Protein AF-A0A957LHR7-F1 (afdb_monomer_lite)

Secondary structure (DSSP, 8-state):
--TTTT------------HHHHHHHHHTT-----EE-S-HHHHHHS---TTPEE--HHHHHHHGGGG--

Sequence (69 aa):
MFSTLFKNKQQTKFSTIKPAELNNRLRAGEELTLIDVRSADEYGRDGHISGSRLMPLQTLNSRMGELEN

Radius of gyration: 16.71 Å; chains: 1; bounding box: 50×39×28 Å

pLDDT: mean 83.37, std 14.29, range [50.28, 95.75]

Structure (mmCIF, N/CA/C/O backbone):
data_AF-A0A957LHR7-F1
#
_entry.id   AF-A0A957LHR7-F1
#
loop_
_atom_site.group_PDB
_atom_site.id
_atom_site.type_symbol
_atom_site.label_atom_id
_atom_site.label_alt_id
_atom_site.label_comp_id
_atom_site.label_asym_id
_atom_site.label_entity_id
_atom_site.label_seq_id
_atom_site.pdbx_PDB_ins_code
_atom_site.Cartn_x
_atom_site.Cartn_y
_atom_site.Cartn_z
_atom_site.occupancy
_atom_site.B_iso_or_equiv
_atom_site.auth_seq_id
_atom_site.auth_comp_id
_atom_site.auth_asym_id
_atom_site.auth_atom_id
_atom_site.pdbx_PDB_model_num
ATOM 1 N N . MET A 1 1 ? 36.093 23.457 7.945 1.00 52.31 1 MET A N 1
ATOM 2 C CA . MET A 1 1 ? 34.912 24.105 7.330 1.00 52.31 1 MET A CA 1
ATOM 3 C C . MET A 1 1 ? 34.297 23.181 6.270 1.00 52.31 1 MET A C 1
ATOM 5 O O . MET A 1 1 ? 34.420 23.455 5.091 1.00 52.31 1 MET A O 1
ATOM 9 N N . PHE A 1 2 ? 33.673 22.065 6.674 1.00 54.97 2 PHE A N 1
ATOM 10 C CA . PHE A 1 2 ? 33.032 21.106 5.744 1.00 54.97 2 PHE A CA 1
ATOM 11 C C . PHE A 1 2 ? 31.653 20.602 6.223 1.00 54.97 2 PHE A C 1
ATOM 13 O O . PHE A 1 2 ? 30.970 19.883 5.503 1.00 54.97 2 PHE A O 1
ATOM 20 N N . SER A 1 3 ? 31.195 21.003 7.414 1.00 51.94 3 SER A N 1
ATOM 21 C CA . SER A 1 3 ? 29.935 20.537 8.016 1.00 51.94 3 SER A CA 1
ATOM 22 C C . SER A 1 3 ? 28.673 21.228 7.477 1.00 51.94 3 SER A C 1
ATOM 24 O O . SER A 1 3 ? 27.565 20.787 7.770 1.00 51.94 3 SER A O 1
ATOM 26 N N . THR A 1 4 ? 28.813 22.275 6.660 1.00 55.84 4 THR A N 1
ATOM 27 C CA . THR A 1 4 ? 27.680 23.026 6.083 1.00 55.84 4 THR A CA 1
ATOM 28 C C . THR A 1 4 ? 27.106 22.369 4.817 1.00 55.84 4 THR A C 1
ATOM 30 O O . THR A 1 4 ? 26.000 22.701 4.407 1.00 55.84 4 THR A O 1
ATOM 33 N N . LEU A 1 5 ? 27.807 21.398 4.219 1.00 59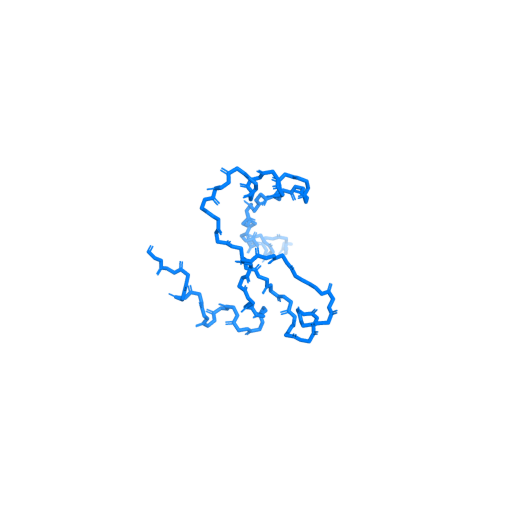.12 5 LEU A N 1
ATOM 34 C CA . LEU A 1 5 ? 27.431 20.785 2.933 1.00 59.12 5 LEU A CA 1
ATOM 35 C C . LEU A 1 5 ? 26.435 19.617 3.037 1.00 59.12 5 LEU A C 1
ATOM 37 O O . LEU A 1 5 ? 25.865 19.220 2.028 1.00 59.12 5 LEU A O 1
ATOM 41 N N . PHE A 1 6 ? 26.176 19.087 4.237 1.00 64.06 6 PHE A N 1
ATOM 42 C CA . PHE A 1 6 ? 25.240 17.964 4.430 1.00 64.06 6 PHE 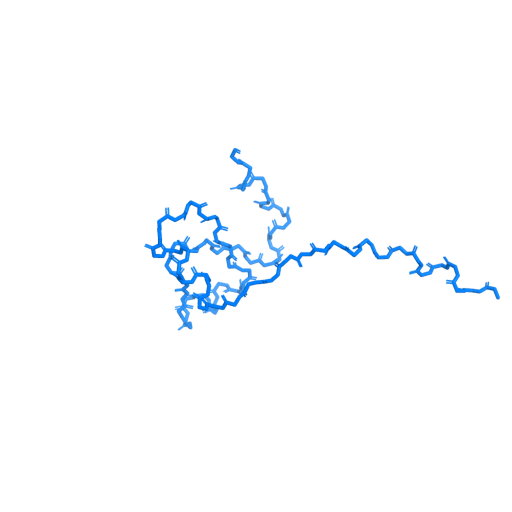A CA 1
ATOM 43 C C . PHE A 1 6 ? 23.880 18.380 5.001 1.00 64.06 6 PHE A C 1
ATOM 45 O O . PHE A 1 6 ? 23.037 17.534 5.303 1.00 64.06 6 PHE A O 1
ATOM 52 N N . LYS A 1 7 ? 23.633 19.684 5.150 1.00 50.28 7 LYS A N 1
ATOM 53 C CA . LYS A 1 7 ? 22.422 20.205 5.785 1.00 50.28 7 LYS A CA 1
ATOM 54 C C . LYS A 1 7 ? 21.317 20.480 4.764 1.00 50.28 7 LYS A C 1
ATOM 56 O O . LYS A 1 7 ? 20.875 21.613 4.650 1.00 50.28 7 LYS A O 1
ATOM 61 N N . ASN A 1 8 ? 20.878 19.457 4.027 1.00 53.09 8 ASN A N 1
ATOM 62 C CA . ASN A 1 8 ? 19.534 19.466 3.438 1.00 53.09 8 ASN A CA 1
ATOM 63 C C . ASN A 1 8 ? 19.068 18.072 2.976 1.00 53.09 8 ASN A C 1
ATOM 65 O O . ASN A 1 8 ? 18.855 17.827 1.792 1.00 53.09 8 ASN A O 1
ATOM 69 N N . LYS A 1 9 ? 18.871 17.136 3.910 1.00 54.44 9 LYS A N 1
ATOM 70 C CA . LYS A 1 9 ? 17.851 16.104 3.684 1.00 54.44 9 LYS A CA 1
ATOM 71 C C . LYS A 1 9 ? 16.547 16.687 4.199 1.00 54.44 9 LYS A C 1
ATOM 73 O O . LYS A 1 9 ? 16.379 16.795 5.409 1.00 54.44 9 LYS A O 1
ATOM 78 N N . GLN A 1 10 ? 15.677 17.106 3.283 1.00 57.78 10 GLN A N 1
ATOM 79 C CA . GLN A 1 10 ? 14.283 17.431 3.573 1.00 57.78 10 GLN A CA 1
ATOM 80 C C . GLN A 1 10 ? 13.697 16.253 4.354 1.00 57.78 10 GLN A C 1
ATOM 82 O O . GLN A 1 10 ? 13.437 15.188 3.796 1.00 57.78 10 GLN A O 1
ATOM 87 N N . GLN A 1 11 ? 13.607 16.393 5.671 1.00 57.22 11 GLN A N 1
ATOM 88 C CA . GLN A 1 11 ? 13.097 15.353 6.544 1.00 57.22 11 GLN A CA 1
ATOM 89 C C . GLN A 1 11 ? 11.578 15.475 6.477 1.00 57.22 11 GLN A C 1
ATOM 91 O O . GLN A 1 11 ? 10.952 16.131 7.304 1.00 57.22 11 GLN A O 1
ATOM 96 N N . THR A 1 12 ? 10.990 14.926 5.416 1.00 55.16 12 THR A N 1
ATOM 97 C CA . THR A 1 12 ? 9.540 14.795 5.288 1.00 55.16 12 THR A CA 1
ATOM 98 C C . THR A 1 12 ? 9.051 14.013 6.500 1.00 55.16 12 THR A C 1
ATOM 100 O O . THR A 1 12 ? 9.331 12.824 6.659 1.00 55.16 12 THR A O 1
ATOM 103 N N . LYS A 1 13 ? 8.401 14.721 7.424 1.00 68.12 13 LYS A N 1
ATOM 104 C CA . LYS A 1 13 ? 7.913 14.167 8.682 1.00 68.12 13 LYS A CA 1
ATOM 105 C C . LYS A 1 13 ? 6.663 13.340 8.382 1.00 68.12 13 LYS A C 1
ATOM 107 O O . LYS A 1 13 ? 5.552 13.850 8.452 1.00 68.12 13 LYS A O 1
ATOM 112 N N . PHE A 1 14 ? 6.847 12.083 7.996 1.00 80.56 14 PHE A N 1
ATOM 113 C CA . PHE A 1 14 ? 5.738 11.145 7.841 1.00 80.56 14 PHE A CA 1
ATOM 114 C C . PHE A 1 14 ? 5.266 10.668 9.217 1.00 80.56 14 PHE A C 1
ATOM 116 O O . PHE A 1 14 ? 6.083 10.376 10.094 1.00 80.56 14 PHE A O 1
ATOM 123 N N . SER A 1 15 ? 3.949 10.600 9.409 1.00 89.06 15 SER A N 1
ATOM 124 C CA . SER A 1 15 ? 3.366 9.955 10.586 1.00 89.06 15 SER A CA 1
ATOM 125 C C . SER A 1 15 ? 3.295 8.450 10.350 1.00 89.06 15 SER A C 1
ATOM 127 O O . SER A 1 15 ? 2.971 8.009 9.249 1.00 89.06 15 SER A O 1
ATOM 129 N N . THR A 1 16 ? 3.595 7.665 11.379 1.00 92.19 16 THR A N 1
ATOM 130 C CA . THR A 1 16 ? 3.438 6.207 11.341 1.00 92.19 16 THR A CA 1
ATOM 131 C C . THR A 1 16 ? 2.296 5.812 12.262 1.00 92.19 16 THR A C 1
ATOM 133 O O . THR A 1 16 ? 2.098 6.427 13.309 1.00 92.19 16 THR A O 1
ATOM 136 N N . ILE A 1 17 ? 1.545 4.789 11.867 1.00 94.06 17 ILE A N 1
ATOM 137 C CA . ILE A 1 17 ? 0.453 4.220 12.660 1.00 94.06 17 ILE A CA 1
ATOM 138 C C . ILE A 1 17 ? 0.766 2.765 12.990 1.00 94.06 17 ILE A C 1
ATOM 140 O O . ILE A 1 17 ? 1.527 2.098 12.284 1.00 94.06 17 ILE A O 1
ATOM 144 N N . LYS A 1 18 ? 0.173 2.250 14.068 1.00 95.75 18 LYS A N 1
ATOM 145 C CA . LYS A 1 18 ? 0.300 0.828 14.416 1.00 95.75 18 LYS A CA 1
ATOM 146 C C . LYS A 1 18 ? -0.661 -0.024 13.572 1.00 95.75 18 LYS A C 1
ATOM 148 O O . LYS A 1 18 ? -1.743 0.453 13.232 1.00 95.75 18 LYS A O 1
ATOM 153 N N . PRO A 1 19 ? -0.363 -1.315 13.330 1.00 93.50 19 PRO A N 1
ATOM 154 C CA . PRO A 1 19 ? -1.265 -2.207 12.591 1.00 93.50 19 PRO A CA 1
ATOM 155 C C . PRO A 1 19 ? -2.682 -2.298 13.180 1.00 93.50 19 PRO A C 1
ATOM 157 O O . PRO A 1 19 ? -3.664 -2.312 12.444 1.00 93.50 19 PRO A O 1
ATOM 160 N N . ALA A 1 20 ? -2.800 -2.305 14.512 1.00 95.75 20 ALA A N 1
ATOM 161 C CA . ALA A 1 20 ? -4.097 -2.336 15.191 1.00 95.75 20 ALA A CA 1
ATOM 162 C C . ALA A 1 20 ? -4.943 -1.083 14.903 1.00 95.75 20 ALA A C 1
ATOM 164 O O . ALA A 1 20 ? -6.158 -1.175 14.752 1.00 95.75 20 ALA A O 1
ATOM 165 N N . GLU A 1 21 ? -4.297 0.078 14.793 1.00 95.19 21 GLU A N 1
ATOM 166 C CA . GLU A 1 21 ? -4.961 1.338 14.471 1.00 95.19 21 GLU A CA 1
ATOM 167 C C . GLU A 1 21 ? -5.459 1.343 13.025 1.00 95.19 21 GLU A C 1
ATOM 169 O O . GLU A 1 21 ? -6.618 1.675 12.791 1.00 95.19 21 GLU A O 1
ATOM 174 N N . LEU A 1 22 ? -4.632 0.889 12.075 1.00 93.81 22 LEU A N 1
ATOM 175 C CA . LEU A 1 22 ? -5.049 0.716 10.681 1.00 93.81 22 LEU A CA 1
ATOM 176 C C . LEU A 1 22 ? -6.279 -0.197 10.577 1.00 93.81 22 LEU A C 1
ATOM 178 O O . LEU A 1 22 ? -7.260 0.162 9.935 1.00 93.81 22 LEU A O 1
ATOM 182 N N . ASN A 1 23 ? -6.265 -1.347 11.255 1.00 93.81 23 ASN A N 1
ATOM 183 C CA . ASN A 1 23 ? -7.404 -2.267 11.260 1.00 93.81 23 ASN A CA 1
ATOM 184 C C . ASN A 1 23 ? -8.679 -1.626 11.838 1.00 93.81 23 ASN A C 1
ATOM 186 O O . ASN A 1 23 ? -9.766 -1.863 11.319 1.00 93.81 23 ASN A O 1
ATOM 190 N N . ASN A 1 24 ? -8.566 -0.797 12.880 1.00 95.75 24 ASN A N 1
ATOM 191 C CA . ASN A 1 24 ? -9.720 -0.079 13.427 1.00 95.75 24 ASN A CA 1
ATOM 192 C C . ASN A 1 24 ? -10.300 0.925 12.424 1.00 95.75 24 ASN A C 1
ATOM 194 O O . ASN A 1 24 ? -11.516 0.983 12.277 1.00 95.75 24 ASN A O 1
ATOM 198 N N . ARG A 1 25 ? -9.448 1.667 11.708 1.00 93.94 25 ARG A N 1
ATOM 199 C CA . ARG A 1 25 ? -9.876 2.625 10.676 1.00 93.94 25 ARG A CA 1
ATOM 200 C C . ARG A 1 25 ? -10.562 1.942 9.493 1.00 93.94 25 ARG A C 1
ATOM 202 O O . ARG A 1 25 ? -11.640 2.356 9.083 1.00 93.94 25 ARG A O 1
ATOM 209 N N . LEU A 1 26 ? -9.996 0.826 9.024 1.00 92.81 26 LEU A N 1
ATOM 210 C CA . LEU A 1 26 ? -10.608 -0.003 7.979 1.00 92.81 26 LEU A CA 1
ATOM 211 C C . LEU A 1 26 ? -11.982 -0.535 8.414 1.00 92.81 26 LEU A C 1
ATOM 213 O O . LEU A 1 26 ? -12.939 -0.486 7.649 1.00 92.81 26 LEU A O 1
ATOM 217 N N . ARG A 1 27 ? -12.108 -1.004 9.663 1.00 92.88 27 ARG A N 1
ATOM 218 C CA . ARG A 1 27 ? -13.390 -1.467 10.226 1.00 92.88 27 ARG A CA 1
ATOM 219 C C . ARG A 1 27 ? -14.407 -0.347 10.423 1.00 92.88 27 ARG A C 1
ATOM 221 O O . ARG A 1 27 ? -15.602 -0.616 10.371 1.00 92.88 27 ARG A O 1
ATOM 228 N N . ALA A 1 28 ? -13.943 0.875 10.666 1.00 94.88 28 ALA A N 1
ATOM 229 C CA . ALA A 1 28 ? -14.792 2.054 10.771 1.00 94.88 28 ALA A CA 1
ATOM 230 C C . ALA A 1 28 ? -15.327 2.530 9.407 1.00 94.88 28 ALA A C 1
ATOM 232 O O . ALA A 1 28 ? -16.178 3.414 9.383 1.00 94.88 28 ALA A O 1
ATOM 233 N N . GLY A 1 29 ? -14.858 1.950 8.293 1.00 90.94 29 GLY A N 1
ATOM 234 C CA . GLY A 1 29 ? -15.255 2.357 6.946 1.00 90.94 29 GLY A CA 1
ATOM 235 C C . GLY A 1 29 ? -14.670 3.707 6.533 1.00 90.94 29 GLY A C 1
ATOM 236 O O . GLY A 1 29 ? -15.293 4.427 5.762 1.00 90.94 29 GLY A O 1
ATOM 237 N N . GLU A 1 30 ? -13.508 4.080 7.079 1.00 91.88 30 GLU A N 1
ATOM 238 C CA . GLU A 1 30 ? -12.800 5.290 6.657 1.00 91.88 30 GLU A CA 1
ATOM 239 C C . GLU A 1 30 ? -12.306 5.126 5.209 1.00 91.88 30 GLU A C 1
ATOM 241 O O . GLU A 1 30 ? -11.702 4.107 4.864 1.00 91.88 30 GLU A O 1
ATOM 246 N N . GLU A 1 31 ? -12.545 6.134 4.368 1.00 88.56 31 GLU A N 1
ATOM 247 C CA . GLU A 1 31 ? -12.043 6.179 2.991 1.00 88.56 31 GLU A CA 1
ATOM 248 C C . GLU A 1 31 ? -10.520 6.378 3.006 1.00 88.56 31 GLU A C 1
ATOM 250 O O . GLU A 1 31 ? -10.009 7.490 3.155 1.00 88.56 31 GLU A O 1
ATOM 255 N N . LEU A 1 32 ? -9.783 5.269 2.902 1.00 90.62 32 LEU A N 1
ATOM 256 C CA . LEU A 1 32 ? -8.325 5.231 2.961 1.00 90.62 32 LEU A CA 1
ATOM 257 C C . LEU A 1 32 ? -7.737 4.654 1.674 1.00 90.62 32 LEU A C 1
ATOM 259 O O . LEU A 1 32 ? -8.008 3.512 1.303 1.00 90.62 32 LEU A O 1
ATOM 263 N N . THR A 1 33 ? -6.817 5.396 1.061 1.00 91.56 33 THR A N 1
ATOM 264 C CA . THR A 1 33 ? -5.983 4.873 -0.025 1.00 91.56 33 THR A CA 1
ATOM 265 C C . THR A 1 33 ? -4.802 4.106 0.560 1.00 91.56 33 THR A C 1
ATOM 267 O O . THR A 1 33 ? -3.824 4.694 1.024 1.00 91.56 33 THR A O 1
ATOM 270 N N . LEU A 1 34 ? -4.884 2.775 0.540 1.00 92.69 34 LEU A N 1
ATOM 271 C CA . LEU A 1 34 ? -3.824 1.900 1.034 1.00 92.69 34 LEU A CA 1
ATOM 272 C C . LEU A 1 34 ? -2.946 1.408 -0.123 1.00 92.69 34 LEU A C 1
ATOM 274 O O . LEU A 1 34 ? -3.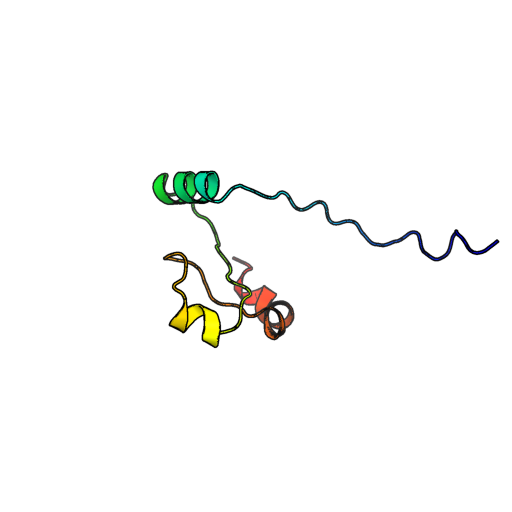421 0.695 -1.005 1.00 92.69 34 LEU A O 1
ATOM 278 N N . ILE A 1 35 ? -1.660 1.764 -0.105 1.00 93.19 35 ILE A N 1
ATOM 279 C CA . ILE A 1 35 ? -0.697 1.394 -1.150 1.00 93.19 35 ILE A CA 1
ATOM 280 C C . ILE A 1 35 ? 0.320 0.397 -0.601 1.00 93.19 35 ILE A C 1
ATOM 282 O O . ILE A 1 35 ? 1.020 0.685 0.370 1.00 93.19 35 ILE A O 1
ATOM 286 N N . ASP A 1 36 ? 0.418 -0.764 -1.243 1.00 92.94 36 ASP A N 1
ATOM 287 C CA . ASP A 1 36 ? 1.444 -1.761 -0.953 1.00 92.94 36 ASP A CA 1
ATOM 288 C C . ASP A 1 36 ? 2.628 -1.564 -1.908 1.00 92.94 36 ASP A C 1
ATOM 290 O O . ASP A 1 36 ? 2.486 -1.691 -3.124 1.00 92.94 36 ASP A O 1
ATOM 294 N N . VAL A 1 37 ? 3.791 -1.219 -1.353 1.00 93.75 37 VAL A N 1
ATOM 295 C CA . VAL A 1 37 ? 5.009 -0.900 -2.117 1.00 93.75 37 VAL A CA 1
ATOM 296 C C . VAL A 1 37 ? 5.980 -2.075 -2.251 1.00 93.75 37 VAL A C 1
ATOM 298 O O . VAL A 1 37 ? 7.095 -1.892 -2.754 1.00 93.75 37 VAL A O 1
ATOM 301 N N . ARG A 1 38 ? 5.573 -3.272 -1.805 1.00 92.75 38 ARG A N 1
ATOM 302 C CA . ARG A 1 38 ? 6.343 -4.517 -1.936 1.00 92.75 38 ARG A CA 1
ATOM 303 C C . ARG A 1 38 ? 6.402 -5.002 -3.386 1.00 92.75 38 ARG A C 1
ATOM 305 O O . ARG A 1 38 ? 5.793 -4.426 -4.291 1.00 92.75 38 ARG A O 1
ATOM 312 N N . SER A 1 39 ? 7.163 -6.068 -3.621 1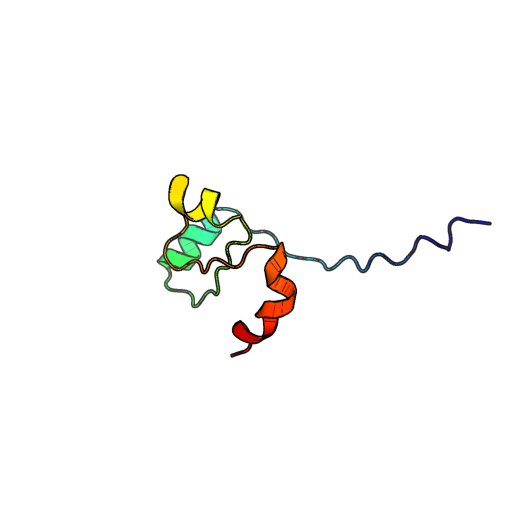.00 91.88 39 SER A N 1
ATOM 313 C CA . SER A 1 39 ? 7.163 -6.742 -4.919 1.00 91.88 39 SER A CA 1
ATOM 314 C C . SER A 1 39 ? 5.835 -7.467 -5.181 1.00 91.88 39 SER A C 1
ATOM 316 O O . SER A 1 39 ? 5.109 -7.843 -4.258 1.00 91.88 39 SER A O 1
ATOM 318 N N . ALA A 1 40 ? 5.517 -7.695 -6.459 1.00 88.81 40 ALA A N 1
ATOM 319 C CA . ALA A 1 40 ? 4.323 -8.451 -6.846 1.00 88.81 40 ALA A CA 1
ATOM 320 C C . ALA A 1 40 ? 4.356 -9.903 -6.342 1.00 88.81 40 ALA A C 1
ATOM 322 O O . ALA A 1 40 ? 3.326 -10.479 -5.997 1.00 88.81 40 ALA A O 1
ATOM 323 N N . ASP A 1 41 ? 5.559 -10.460 -6.264 1.00 88.88 41 ASP A N 1
ATOM 324 C CA . ASP A 1 41 ? 5.836 -11.795 -5.762 1.00 88.88 41 ASP A CA 1
ATOM 325 C C . ASP A 1 41 ? 5.432 -11.983 -4.294 1.00 88.88 41 ASP A C 1
ATOM 327 O O . ASP A 1 41 ? 4.772 -12.970 -3.965 1.00 88.88 41 ASP A O 1
ATOM 331 N N . GLU A 1 42 ? 5.795 -11.035 -3.425 1.00 88.94 42 GLU A N 1
ATOM 332 C CA . GLU A 1 42 ? 5.420 -11.030 -2.001 1.00 88.94 42 GLU A CA 1
ATOM 333 C C . GLU A 1 42 ? 3.915 -10.793 -1.823 1.00 88.94 42 GLU A C 1
ATOM 335 O O . GLU A 1 42 ? 3.264 -11.450 -1.012 1.00 88.94 42 GLU A O 1
ATOM 340 N N . TYR A 1 43 ? 3.337 -9.887 -2.619 1.00 87.25 43 TYR A N 1
ATOM 341 C CA . TYR A 1 43 ? 1.912 -9.548 -2.547 1.00 87.25 43 TYR A CA 1
ATOM 342 C C . TYR A 1 43 ? 0.996 -10.743 -2.860 1.00 87.25 43 TYR A C 1
ATOM 344 O O . TYR A 1 43 ? -0.070 -10.889 -2.253 1.00 87.25 43 TYR A O 1
ATOM 352 N N . GLY A 1 44 ? 1.409 -11.598 -3.802 1.00 84.88 44 GLY A N 1
ATOM 353 C CA . GLY A 1 44 ? 0.662 -12.794 -4.193 1.00 84.88 44 GLY A CA 1
ATOM 354 C C . GLY A 1 44 ? 0.856 -13.995 -3.264 1.00 84.88 44 GLY A C 1
ATOM 355 O O . GLY A 1 44 ? -0.044 -14.825 -3.163 1.00 84.88 44 GLY A O 1
ATOM 356 N N . ARG A 1 45 ? 2.008 -14.101 -2.588 1.00 86.81 45 ARG A N 1
ATOM 357 C CA . ARG A 1 45 ? 2.373 -15.279 -1.780 1.00 86.81 45 ARG A CA 1
ATOM 358 C C . ARG A 1 45 ? 2.086 -15.129 -0.290 1.00 86.81 45 ARG A C 1
ATOM 360 O O . ARG A 1 45 ? 1.590 -16.073 0.318 1.00 86.81 45 ARG A O 1
ATOM 367 N N . ASP A 1 46 ? 2.346 -13.956 0.282 1.00 82.88 46 ASP A N 1
ATOM 368 C CA . ASP A 1 46 ? 2.375 -13.769 1.742 1.00 82.88 46 ASP A CA 1
ATOM 369 C C . ASP A 1 46 ? 1.064 -13.198 2.304 1.00 82.88 46 ASP A C 1
ATOM 371 O O . ASP A 1 46 ? 0.948 -12.894 3.493 1.00 82.88 46 ASP A O 1
ATOM 375 N N . GLY A 1 47 ? 0.063 -13.036 1.438 1.00 85.38 47 GLY A N 1
ATOM 376 C CA . GLY A 1 47 ? -1.146 -12.291 1.742 1.00 85.38 47 GLY A CA 1
ATOM 377 C C . GLY A 1 47 ? -0.912 -10.776 1.775 1.00 85.38 47 GLY A C 1
ATOM 378 O O . GLY A 1 47 ? 0.205 -10.251 1.869 1.00 85.38 47 GLY A O 1
ATOM 3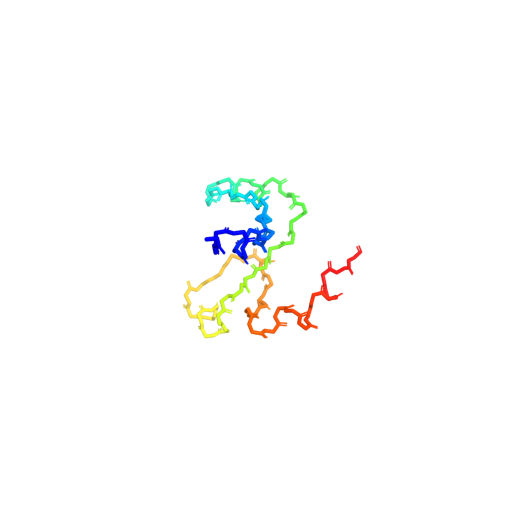79 N N . HIS A 1 48 ? -2.011 -10.042 1.668 1.00 90.31 48 HIS A N 1
ATOM 380 C CA . HIS A 1 48 ? -2.020 -8.586 1.680 1.00 90.31 48 HIS A CA 1
ATOM 381 C C . HIS A 1 48 ? -3.295 -8.078 2.350 1.00 90.31 48 HIS A C 1
ATOM 383 O O . HIS A 1 48 ? -4.257 -8.819 2.562 1.00 90.31 48 HIS A O 1
ATOM 389 N N . ILE A 1 49 ? -3.299 -6.796 2.712 1.00 91.62 49 ILE A N 1
ATOM 390 C CA . ILE A 1 49 ? -4.473 -6.176 3.322 1.00 91.62 49 ILE A CA 1
ATOM 391 C C . ILE A 1 49 ? -5.536 -5.998 2.236 1.00 91.62 49 ILE A C 1
ATOM 393 O O . ILE A 1 49 ? -5.264 -5.405 1.192 1.00 91.62 49 ILE A O 1
ATOM 397 N N . SER A 1 50 ? -6.745 -6.501 2.478 1.00 87.94 50 SER A N 1
ATOM 398 C CA . SER A 1 50 ? -7.859 -6.355 1.538 1.00 87.94 50 SER A CA 1
ATOM 399 C C . SER A 1 50 ? -8.119 -4.879 1.220 1.00 87.94 50 SER A C 1
ATOM 401 O O . SER A 1 50 ? -8.147 -4.047 2.124 1.00 87.94 50 SER A O 1
ATOM 403 N N . GLY A 1 51 ? -8.298 -4.558 -0.062 1.00 87.56 51 GLY A N 1
ATOM 404 C CA . GLY A 1 51 ? -8.461 -3.180 -0.540 1.00 87.56 51 GLY A CA 1
ATOM 405 C C . GLY A 1 51 ? -7.149 -2.406 -0.724 1.00 87.56 51 GLY A C 1
ATOM 406 O O . GLY A 1 51 ? -7.179 -1.293 -1.239 1.00 87.56 51 GLY A O 1
ATOM 407 N N . SER A 1 52 ? -5.993 -2.982 -0.366 1.00 92.25 52 SER A N 1
ATOM 408 C CA . SER A 1 52 ? -4.700 -2.395 -0.736 1.00 92.25 52 SER A CA 1
ATOM 409 C C . SER A 1 52 ? -4.444 -2.506 -2.234 1.00 92.25 52 SER A C 1
ATOM 411 O O . SER A 1 52 ? -4.711 -3.535 -2.857 1.00 92.25 52 SER A O 1
ATOM 413 N N . ARG A 1 53 ? -3.858 -1.457 -2.809 1.00 92.00 53 ARG A N 1
ATOM 414 C CA . ARG A 1 53 ? -3.411 -1.434 -4.198 1.00 92.00 53 ARG A CA 1
ATOM 415 C C . ARG A 1 53 ? -1.906 -1.653 -4.270 1.00 92.00 53 ARG A C 1
ATOM 417 O O . ARG A 1 53 ? -1.130 -0.895 -3.691 1.00 92.00 53 ARG A O 1
ATOM 424 N N . LEU A 1 54 ? -1.500 -2.671 -5.021 1.00 93.56 54 LEU A N 1
ATOM 425 C CA . LEU A 1 54 ? -0.095 -2.964 -5.276 1.00 93.56 54 LEU A CA 1
ATOM 426 C C . LEU A 1 54 ? 0.520 -1.914 -6.217 1.00 93.56 54 LEU A C 1
ATOM 428 O O . LEU A 1 54 ? 0.137 -1.778 -7.385 1.00 93.56 54 LEU A O 1
ATOM 432 N N . MET A 1 55 ? 1.518 -1.195 -5.715 1.00 94.06 55 MET A N 1
ATOM 433 C CA . MET A 1 55 ? 2.348 -0.276 -6.483 1.00 94.06 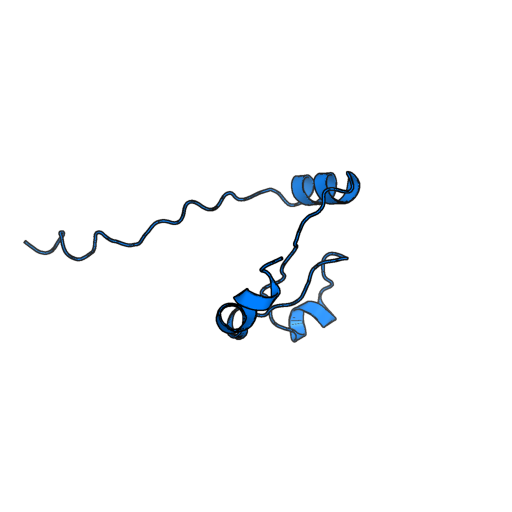55 MET A CA 1
ATOM 434 C C . MET A 1 55 ? 3.803 -0.410 -6.024 1.00 94.06 55 MET A C 1
ATOM 436 O O . MET A 1 55 ? 4.244 0.338 -5.150 1.00 94.06 55 MET A O 1
ATOM 440 N N . PRO A 1 56 ? 4.566 -1.347 -6.616 1.00 94.12 56 PRO A N 1
ATOM 441 C CA . PRO A 1 56 ? 5.933 -1.618 -6.200 1.00 94.12 56 PRO A CA 1
ATOM 442 C C . PRO A 1 56 ? 6.781 -0.352 -6.231 1.00 94.12 56 PRO A C 1
ATOM 444 O O . PRO A 1 56 ? 6.674 0.440 -7.175 1.00 94.12 56 PRO A O 1
ATOM 447 N N . LEU A 1 57 ? 7.660 -0.193 -5.237 1.00 92.56 57 LEU A N 1
ATOM 448 C CA . LEU A 1 57 ? 8.453 1.025 -5.028 1.00 92.56 57 LEU A CA 1
ATOM 449 C C . LEU A 1 57 ? 9.206 1.488 -6.289 1.00 92.56 57 LEU A C 1
ATOM 451 O O . LEU A 1 57 ? 9.319 2.683 -6.544 1.00 92.56 57 LEU A O 1
ATOM 455 N N . GLN A 1 58 ? 9.661 0.541 -7.112 1.00 90.19 58 GLN A N 1
ATOM 456 C CA . GLN A 1 58 ? 10.352 0.793 -8.383 1.00 90.19 58 GLN A CA 1
ATOM 457 C C . GLN A 1 58 ? 9.492 1.554 -9.406 1.00 90.19 58 GLN A C 1
ATOM 459 O O . GLN A 1 58 ? 10.020 2.298 -10.225 1.00 90.19 58 GLN A O 1
ATOM 464 N N . THR A 1 59 ? 8.172 1.368 -9.357 1.00 89.31 59 THR A N 1
ATOM 465 C CA . THR A 1 59 ? 7.199 1.966 -10.286 1.00 89.31 59 THR A CA 1
ATOM 466 C C . THR A 1 59 ? 6.387 3.099 -9.658 1.00 89.31 59 THR A C 1
ATOM 468 O O . THR A 1 59 ? 5.718 3.834 -10.379 1.00 89.31 59 THR A O 1
ATOM 471 N N . LEU A 1 60 ? 6.464 3.267 -8.332 1.00 89.56 60 LEU A N 1
ATOM 472 C CA . LEU A 1 60 ? 5.662 4.216 -7.554 1.00 89.56 60 LEU A CA 1
ATOM 473 C C . LEU A 1 60 ? 5.788 5.655 -8.067 1.00 89.56 60 LEU A C 1
ATOM 475 O O . LEU A 1 60 ? 4.781 6.308 -8.315 1.00 89.56 60 LEU A O 1
ATOM 479 N N . ASN A 1 61 ? 7.013 6.131 -8.303 1.00 88.50 61 ASN A N 1
ATOM 480 C CA . ASN A 1 61 ? 7.240 7.503 -8.770 1.00 88.50 61 ASN A CA 1
ATOM 481 C C . ASN A 1 61 ? 6.592 7.785 -10.134 1.00 88.50 61 ASN A C 1
ATOM 483 O O . ASN A 1 61 ? 6.052 8.865 -10.343 1.00 88.50 61 ASN A O 1
ATOM 487 N N . SER A 1 62 ? 6.620 6.819 -11.056 1.00 90.19 62 SER A N 1
ATOM 488 C CA . SER A 1 62 ? 6.030 6.969 -12.394 1.00 90.19 62 SER A CA 1
ATOM 489 C C . SER A 1 62 ? 4.507 6.858 -12.391 1.00 90.19 62 SER A C 1
ATOM 491 O O . SER A 1 62 ? 3.858 7.318 -13.324 1.00 90.19 62 SER A O 1
ATOM 493 N N . ARG A 1 63 ? 3.942 6.240 -11.351 1.00 88.25 63 ARG A N 1
ATOM 494 C CA . ARG A 1 63 ? 2.513 5.935 -11.225 1.00 88.25 63 ARG A CA 1
ATOM 495 C C . ARG A 1 63 ? 1.803 6.816 -10.197 1.00 88.25 63 ARG A C 1
ATOM 497 O O . ARG A 1 63 ? 0.627 6.601 -9.924 1.00 88.25 63 ARG A O 1
ATOM 504 N N . MET A 1 64 ? 2.491 7.826 -9.658 1.00 86.81 64 MET A N 1
ATOM 505 C CA . MET A 1 64 ? 1.946 8.731 -8.641 1.00 86.81 64 MET A CA 1
ATOM 506 C C . MET A 1 64 ? 0.685 9.464 -9.124 1.00 86.81 64 MET A C 1
ATOM 508 O O . MET A 1 64 ? -0.242 9.649 -8.346 1.00 86.81 64 MET A O 1
ATOM 512 N N . GLY A 1 65 ? 0.602 9.792 -10.419 1.00 86.44 65 GLY A N 1
ATOM 513 C CA . GLY A 1 65 ? -0.585 10.419 -11.016 1.00 86.44 65 GLY A CA 1
ATOM 514 C C . GLY A 1 65 ? -1.843 9.540 -10.998 1.00 86.44 65 GLY A C 1
ATOM 515 O O . GLY A 1 65 ? -2.945 10.052 -11.110 1.00 86.44 65 GLY A O 1
ATOM 516 N N . GLU A 1 66 ? -1.718 8.224 -10.795 1.00 84.12 66 GLU A N 1
ATOM 517 C CA . GLU A 1 66 ? -2.871 7.332 -10.605 1.00 84.12 66 GLU A CA 1
ATOM 518 C C . GLU A 1 66 ? -3.476 7.428 -9.181 1.00 84.12 66 GLU A C 1
ATOM 520 O O . GLU A 1 66 ? -4.373 6.646 -8.847 1.00 84.12 66 GLU A O 1
ATOM 525 N N . LEU A 1 67 ? -2.907 8.269 -8.307 1.00 83.38 67 LEU A N 1
ATOM 526 C CA . LEU A 1 67 ? -3.371 8.528 -6.938 1.00 83.38 67 LEU A CA 1
ATOM 527 C C . LEU A 1 67 ? -3.990 9.925 -6.781 1.00 83.38 67 LEU A C 1
ATOM 529 O O . LEU A 1 67 ? -4.553 10.214 -5.727 1.00 83.38 67 LEU A O 1
ATOM 533 N N . GLU A 1 68 ? -3.878 10.777 -7.801 1.00 70.44 68 GLU A N 1
ATOM 534 C CA . GLU A 1 68 ? -4.524 12.086 -7.838 1.00 70.44 68 GLU A CA 1
ATOM 535 C C . GLU A 1 68 ? -5.995 11.888 -8.236 1.00 70.44 68 GLU A C 1
ATOM 537 O O . GLU A 1 68 ? -6.300 11.614 -9.395 1.00 70.44 68 GLU A O 1
ATOM 542 N N . ASN A 1 69 ? -6.888 11.968 -7.246 1.00 56.25 69 ASN A N 1
ATOM 543 C CA . ASN A 1 69 ? -8.336 12.120 -7.424 1.00 56.25 69 ASN A CA 1
ATOM 544 C C . ASN A 1 69 ? -8.732 13.563 -7.109 1.00 56.25 69 ASN A C 1
ATOM 546 O O . ASN A 1 69 ? -8.224 14.087 -6.089 1.00 56.25 69 ASN A O 1
#

Foldseek 3Di:
DPVVVPPDPPPPDDDDDDPVVVVVCVVVVPPDAAEDQDDPVCCVPVDDDPNYDYDHVVRCVVCVVVVPD